Protein AF-A0A7X9G9E8-F1 (afdb_monomer_lite)

Sequence (69 aa):
MKKHFTLVELLVVIGIIAILAAILLPALDSARKSAEQASCVNNLKQIGAANALFGNDSKNLICPDTNAS

pLDDT: mean 85.26, std 14.05, range [48.19, 97.12]

Foldseek 3Di:
DDDDDDPVNVVVVVVVVVVVVVVVVVVVVVVVVVVVVVVVVVVVVVVVVVLVVVCVVPVNVSDPPPPPD

Radius of gyration: 28.14 Å; chains: 1; bounding box: 48×27×80 Å

Secondary structure (DSSP, 8-state):
------HHHHHHHHHHHHHHHHHHHHHHHHHHHHHHHHHHHHHHHHHHHHHHHHHHHTTTTTS--TT--

Structure (mmCIF, N/CA/C/O backbone):
data_AF-A0A7X9G9E8-F1
#
_entry.id   AF-A0A7X9G9E8-F1
#
loop_
_atom_site.group_PDB
_atom_site.id
_atom_site.type_symbol
_atom_site.label_atom_id
_atom_site.label_alt_id
_atom_site.label_comp_id
_atom_site.label_asym_id
_atom_site.label_entity_id
_atom_site.label_seq_id
_atom_site.pdbx_PDB_ins_code
_atom_site.Cartn_x
_atom_site.Cartn_y
_atom_site.Cartn_z
_atom_site.occupancy
_atom_site.B_iso_or_equiv
_atom_site.auth_seq_id
_atom_site.auth_comp_id
_atom_site.auth_asym_id
_atom_site.auth_atom_id
_atom_site.pdbx_PDB_model_num
ATOM 1 N N . MET A 1 1 ? -20.665 21.789 32.671 1.00 48.59 1 MET A N 1
ATOM 2 C CA . MET A 1 1 ? -20.794 20.347 32.975 1.00 48.59 1 MET A CA 1
ATOM 3 C C . MET A 1 1 ? -19.818 19.583 32.092 1.00 48.59 1 MET A C 1
ATOM 5 O O . MET A 1 1 ? -19.961 19.638 30.878 1.00 48.59 1 MET A O 1
ATOM 9 N N . LYS A 1 2 ? -18.782 18.959 32.663 1.00 58.41 2 LYS A N 1
ATOM 10 C CA . LYS A 1 2 ? -17.834 18.137 31.893 1.00 58.41 2 LYS A CA 1
ATOM 11 C C . LYS A 1 2 ? -18.479 16.768 31.663 1.00 58.41 2 LYS A C 1
ATOM 13 O O . LYS A 1 2 ? -18.715 16.044 32.626 1.00 58.41 2 LYS A O 1
ATOM 18 N N . LYS A 1 3 ? -18.827 16.453 30.411 1.00 72.44 3 LYS A N 1
ATOM 19 C CA . LYS A 1 3 ? -19.249 15.102 30.024 1.00 72.44 3 LYS A CA 1
ATOM 20 C C . LYS A 1 3 ? -18.033 14.189 30.154 1.00 72.44 3 LYS A C 1
ATOM 22 O O . LYS A 1 3 ? -17.024 14.423 29.496 1.00 72.44 3 LYS A O 1
ATOM 27 N N . HIS A 1 4 ? -18.119 13.195 31.028 1.00 73.62 4 HIS A 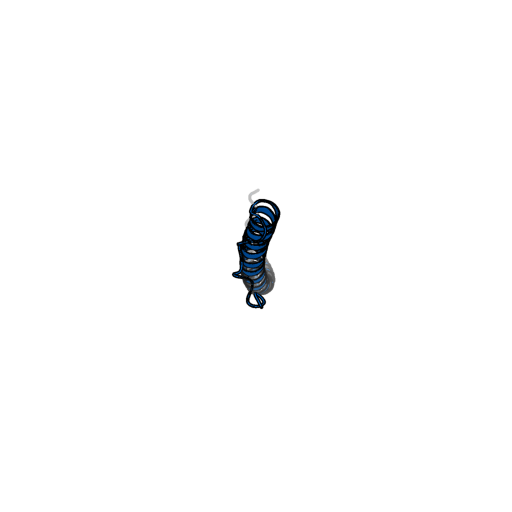N 1
ATOM 28 C CA . HIS A 1 4 ? -17.133 12.126 31.068 1.00 73.62 4 HIS A CA 1
ATOM 29 C C . HIS A 1 4 ? -17.414 11.224 29.872 1.00 73.62 4 HIS A C 1
ATOM 31 O O . HIS A 1 4 ? -18.499 10.651 29.774 1.00 73.62 4 HIS A O 1
ATOM 37 N N . PHE A 1 5 ? -16.464 11.170 28.941 1.00 76.12 5 PHE A N 1
ATOM 38 C CA . PHE A 1 5 ? -16.490 10.207 27.850 1.00 76.12 5 PHE A CA 1
ATOM 39 C C . PHE A 1 5 ? -16.517 8.814 28.475 1.00 76.12 5 PHE A C 1
ATOM 41 O O . PHE A 1 5 ? -15.702 8.512 29.353 1.00 76.12 5 PHE A O 1
ATOM 48 N N . THR A 1 6 ? -17.478 7.982 28.088 1.00 90.12 6 THR A N 1
ATOM 49 C CA . THR A 1 6 ? -17.504 6.617 28.609 1.00 90.12 6 THR A CA 1
ATOM 50 C C . THR A 1 6 ? -16.360 5.838 27.964 1.00 90.12 6 THR A C 1
ATOM 52 O O . THR A 1 6 ? -16.087 5.989 26.774 1.00 90.12 6 THR A O 1
ATOM 55 N N . LEU A 1 7 ? -15.667 4.997 28.737 1.00 90.88 7 LEU A N 1
ATOM 56 C CA . LEU A 1 7 ? -14.599 4.136 28.204 1.00 90.88 7 LEU A CA 1
ATOM 57 C C . LEU A 1 7 ? -15.092 3.280 27.024 1.00 90.88 7 LEU A C 1
ATOM 59 O O . LEU A 1 7 ? -14.340 3.018 26.091 1.00 90.88 7 LEU A O 1
ATOM 63 N N . VAL A 1 8 ? -16.373 2.900 27.048 1.00 93.81 8 VAL A N 1
ATOM 64 C CA . VAL A 1 8 ? -17.050 2.148 25.983 1.00 93.81 8 VAL A CA 1
ATOM 65 C C . VAL A 1 8 ? -17.108 2.937 24.673 1.00 93.81 8 VAL A C 1
ATOM 67 O O . VAL A 1 8 ? -16.852 2.379 23.610 1.00 93.81 8 VAL A O 1
ATOM 70 N N . GLU A 1 9 ? -17.399 4.235 24.739 1.00 92.25 9 GLU A N 1
ATOM 71 C CA . GLU A 1 9 ? -17.466 5.108 23.563 1.00 92.25 9 GLU A CA 1
ATOM 72 C C . GLU A 1 9 ? -16.088 5.286 22.911 1.00 92.25 9 GLU A C 1
ATOM 74 O O . GLU A 1 9 ? -15.975 5.287 21.690 1.00 92.25 9 GLU A O 1
ATOM 79 N N . LEU A 1 10 ? -15.013 5.337 23.703 1.00 92.50 10 LEU A N 1
ATOM 80 C CA . LEU A 1 10 ? -13.652 5.341 23.160 1.00 92.50 10 LEU A CA 1
ATOM 81 C C . LEU A 1 10 ? -13.287 3.984 22.527 1.00 92.50 10 LEU A C 1
ATOM 83 O O . LEU A 1 10 ? -12.670 3.942 21.462 1.00 92.50 10 LEU A O 1
ATOM 87 N N . LEU A 1 11 ? -13.690 2.880 23.164 1.00 94.56 11 LEU A N 1
ATOM 88 C CA . LEU A 1 11 ? -13.379 1.514 22.733 1.00 94.56 11 LEU A CA 1
ATOM 89 C C . LEU A 1 11 ? -14.000 1.176 21.368 1.00 94.56 11 LEU A C 1
ATOM 91 O O . LEU A 1 11 ? -13.336 0.596 20.509 1.00 94.56 11 LEU A O 1
ATOM 95 N N . VAL A 1 12 ? -15.262 1.549 21.140 1.00 95.75 12 VAL A N 1
ATOM 96 C CA . VAL A 1 12 ? -15.923 1.284 19.852 1.00 95.75 12 VAL A CA 1
ATOM 97 C C . VAL A 1 12 ? -15.265 2.069 18.714 1.00 95.75 12 VAL A C 1
ATOM 99 O O . VAL A 1 12 ? -15.096 1.540 17.616 1.00 95.75 12 VAL A O 1
ATOM 102 N N . VAL A 1 13 ? -14.812 3.297 18.984 1.00 96.19 13 VAL A N 1
ATOM 103 C CA . VAL A 1 13 ? -14.170 4.157 17.982 1.00 96.19 13 VAL A CA 1
ATOM 104 C C . VAL A 1 13 ? -12.840 3.567 17.519 1.00 96.19 13 VAL A C 1
ATOM 106 O O . VAL A 1 13 ? -12.623 3.424 16.316 1.00 96.19 13 VAL A O 1
ATOM 109 N N . ILE A 1 14 ? -11.967 3.160 18.446 1.00 96.62 14 ILE A N 1
ATOM 110 C CA . ILE A 1 14 ? -10.693 2.525 18.072 1.00 96.62 14 ILE A CA 1
ATOM 111 C C . ILE A 1 14 ? -10.912 1.191 17.346 1.00 96.62 14 ILE A C 1
ATOM 113 O O . ILE A 1 14 ? -10.153 0.868 16.434 1.00 96.62 14 ILE A O 1
ATOM 117 N N . GLY A 1 15 ? -11.974 0.452 17.688 1.00 97.06 15 GLY A N 1
ATOM 118 C CA . GLY A 1 15 ? -12.347 -0.785 17.002 1.00 97.06 15 GLY A CA 1
ATOM 119 C C . GLY A 1 15 ? -12.719 -0.552 15.538 1.00 97.06 15 GLY A C 1
ATOM 120 O O . GLY A 1 15 ? -12.203 -1.233 14.654 1.00 97.06 15 GLY A O 1
ATOM 121 N N . ILE A 1 16 ? -13.551 0.456 15.260 1.00 96.94 16 ILE A N 1
ATOM 122 C CA . ILE A 1 16 ? -13.929 0.814 13.885 1.00 96.94 16 ILE A CA 1
ATOM 123 C C . ILE A 1 16 ? -12.701 1.283 13.091 1.00 96.94 16 ILE A C 1
ATOM 125 O O . ILE A 1 16 ? -12.500 0.839 11.960 1.00 96.94 16 ILE A O 1
ATOM 129 N N . ILE A 1 17 ? -11.842 2.124 13.682 1.00 96.94 17 ILE A N 1
ATOM 130 C CA . ILE A 1 17 ? -10.608 2.597 13.030 1.00 96.94 17 ILE A CA 1
ATOM 131 C C . ILE A 1 17 ? -9.682 1.422 12.693 1.00 96.94 17 ILE A C 1
ATOM 133 O O . ILE A 1 17 ? -9.152 1.373 11.585 1.00 96.94 17 ILE A O 1
ATOM 137 N N . ALA A 1 18 ? -9.515 0.458 13.603 1.00 97.12 18 ALA A N 1
ATOM 138 C CA . ALA A 1 18 ? -8.691 -0.727 13.373 1.00 97.12 18 ALA A CA 1
ATOM 139 C C . ALA A 1 18 ? -9.205 -1.581 12.203 1.00 97.12 18 ALA A C 1
ATOM 141 O O . ALA A 1 18 ? -8.405 -2.010 11.373 1.00 97.12 18 ALA A O 1
ATOM 142 N N . ILE A 1 19 ? -10.525 -1.781 12.092 1.00 96.50 19 ILE A N 1
ATOM 143 C CA . ILE A 1 19 ? -11.135 -2.524 10.976 1.00 96.50 19 ILE A CA 1
ATOM 144 C C . ILE A 1 19 ? -10.877 -1.806 9.647 1.00 96.50 19 ILE A C 1
ATOM 146 O O . ILE A 1 19 ? -10.438 -2.430 8.682 1.00 96.50 19 ILE A O 1
ATOM 150 N N . LEU A 1 20 ? -11.100 -0.489 9.594 1.00 97.12 20 LEU A N 1
ATOM 151 C CA . LEU A 1 20 ? -10.849 0.300 8.385 1.00 97.12 20 LEU A CA 1
ATOM 152 C C . LEU A 1 20 ? -9.359 0.287 8.004 1.00 97.12 20 LEU A C 1
ATOM 154 O O . LEU A 1 20 ? -9.018 0.059 6.843 1.00 97.12 20 LEU A O 1
ATOM 158 N N . ALA A 1 21 ? -8.462 0.469 8.976 1.00 96.06 21 ALA A N 1
ATOM 159 C CA . ALA A 1 21 ? -7.018 0.453 8.757 1.00 96.06 21 ALA A CA 1
ATOM 160 C C . ALA A 1 21 ? -6.512 -0.915 8.270 1.00 96.06 21 ALA A C 1
ATOM 162 O O . ALA A 1 21 ? -5.654 -0.965 7.388 1.00 96.06 21 ALA A O 1
ATOM 163 N N . ALA A 1 22 ? -7.068 -2.017 8.785 1.00 95.75 22 ALA A N 1
ATOM 164 C CA . ALA A 1 22 ? -6.724 -3.373 8.358 1.00 95.75 22 ALA A CA 1
ATOM 165 C C . ALA A 1 22 ? -7.033 -3.624 6.873 1.00 95.75 22 ALA A C 1
ATOM 167 O O . ALA A 1 22 ? -6.314 -4.378 6.223 1.00 95.75 22 ALA A O 1
ATOM 168 N N . ILE A 1 23 ? -8.059 -2.968 6.321 1.00 95.62 23 ILE A N 1
ATOM 169 C CA . ILE A 1 23 ? -8.394 -3.038 4.890 1.00 95.62 23 ILE A CA 1
ATOM 170 C C . ILE A 1 23 ? -7.489 -2.099 4.071 1.00 95.62 23 ILE A C 1
ATOM 172 O O . ILE A 1 23 ? -7.091 -2.434 2.956 1.00 95.62 23 ILE A O 1
ATOM 176 N N . LEU A 1 24 ? -7.118 -0.937 4.620 1.00 93.00 24 LEU A N 1
ATOM 177 C CA . LEU A 1 24 ? -6.282 0.053 3.928 1.00 93.00 24 LEU A CA 1
ATOM 178 C C . LEU A 1 24 ? -4.807 -0.358 3.806 1.00 93.00 24 LEU A C 1
ATOM 180 O O . LEU A 1 24 ? -4.196 -0.107 2.770 1.00 93.00 24 LEU A O 1
ATOM 184 N N . LEU A 1 25 ? -4.224 -0.980 4.833 1.00 93.94 25 LEU A N 1
ATOM 185 C CA . LEU A 1 25 ? -2.813 -1.391 4.848 1.00 93.94 25 LEU A CA 1
ATOM 186 C C . LEU A 1 25 ? -2.403 -2.292 3.660 1.00 93.94 25 LEU A C 1
ATOM 188 O O . LEU A 1 25 ? -1.421 -1.958 2.992 1.00 93.94 25 LEU A O 1
ATOM 192 N N . PRO A 1 26 ? -3.120 -3.387 3.329 1.00 91.81 26 PRO A N 1
ATOM 193 C CA . PRO A 1 26 ? -2.766 -4.227 2.181 1.00 91.81 26 PRO A CA 1
ATOM 194 C C . PRO A 1 26 ? -2.972 -3.515 0.835 1.00 91.81 26 PRO A C 1
ATOM 196 O O . PRO A 1 26 ? -2.193 -3.713 -0.103 1.00 91.81 26 PRO A O 1
ATOM 199 N N . ALA A 1 27 ? -3.989 -2.652 0.737 1.00 93.75 27 ALA A N 1
ATOM 200 C CA . ALA A 1 27 ? -4.212 -1.831 -0.450 1.00 93.75 27 ALA A CA 1
ATOM 201 C C . ALA A 1 27 ? -3.062 -0.828 -0.660 1.00 93.75 27 ALA A C 1
ATOM 203 O O . ALA A 1 27 ? -2.601 -0.641 -1.787 1.00 93.75 27 ALA A O 1
ATOM 204 N N . LEU A 1 28 ? -2.550 -0.237 0.424 1.00 92.88 28 LEU A N 1
ATOM 205 C CA . LEU A 1 28 ? -1.432 0.702 0.393 1.00 92.88 28 LEU A CA 1
ATOM 206 C C . LEU A 1 28 ? -0.110 0.032 -0.015 1.00 92.88 28 LEU A C 1
ATOM 208 O O . LEU A 1 28 ? 0.627 0.602 -0.819 1.00 92.88 28 LEU A O 1
ATOM 212 N N . ASP A 1 29 ? 0.178 -1.181 0.473 1.00 93.62 29 ASP A N 1
ATOM 213 C CA . ASP A 1 29 ? 1.369 -1.945 0.055 1.00 93.62 29 ASP A CA 1
ATOM 214 C C . ASP A 1 29 ? 1.346 -2.254 -1.453 1.00 93.62 29 ASP A C 1
ATOM 216 O O . ASP A 1 29 ? 2.326 -2.034 -2.172 1.00 93.62 29 ASP A O 1
ATOM 220 N N . SER A 1 30 ? 0.187 -2.682 -1.958 1.00 93.12 30 SER A N 1
ATOM 221 C CA . SER A 1 30 ? -0.013 -2.976 -3.383 1.00 93.12 30 SER A CA 1
ATOM 222 C C . SER A 1 30 ? 0.125 -1.722 -4.258 1.00 93.12 30 SER A C 1
ATOM 224 O O . SER A 1 30 ? 0.770 -1.755 -5.313 1.00 93.12 30 SER A O 1
ATOM 226 N N . ALA A 1 31 ? -0.432 -0.593 -3.808 1.00 93.50 31 ALA A N 1
ATOM 227 C CA . ALA A 1 31 ? -0.295 0.694 -4.485 1.00 93.50 31 ALA A CA 1
ATOM 228 C C . ALA A 1 31 ? 1.169 1.161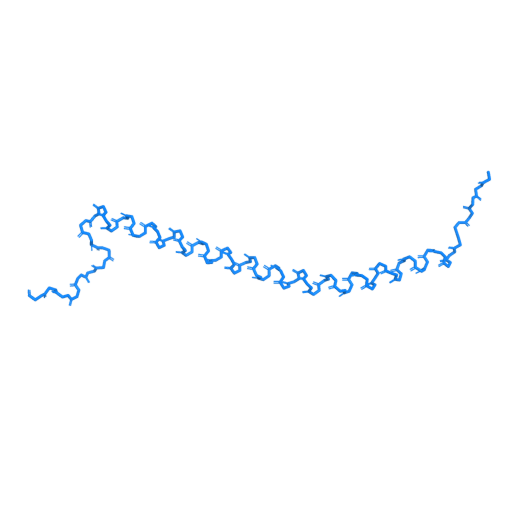 -4.534 1.00 93.50 31 ALA A C 1
ATOM 230 O O . ALA A 1 31 ? 1.629 1.630 -5.576 1.00 93.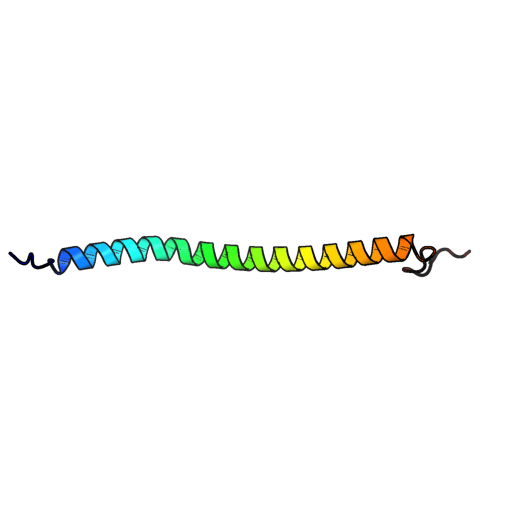50 31 ALA A O 1
ATOM 231 N N . ARG A 1 32 ? 1.928 0.977 -3.445 1.00 95.12 32 ARG A N 1
ATOM 232 C CA . ARG A 1 32 ? 3.352 1.336 -3.383 1.00 95.12 32 ARG A CA 1
ATOM 233 C C . ARG A 1 32 ? 4.187 0.541 -4.385 1.00 95.12 32 ARG A C 1
ATOM 235 O O . ARG A 1 32 ? 4.944 1.141 -5.142 1.00 95.12 32 ARG A O 1
ATOM 242 N N . LYS A 1 33 ? 3.997 -0.780 -4.452 1.00 95.25 33 LYS A N 1
ATOM 243 C CA . LYS A 1 33 ? 4.674 -1.639 -5.442 1.00 95.25 33 LYS A CA 1
ATOM 244 C C . LYS A 1 33 ? 4.344 -1.230 -6.878 1.00 95.25 33 LYS A C 1
ATOM 246 O O . LYS A 1 33 ? 5.236 -1.148 -7.719 1.00 95.25 33 LYS A O 1
ATOM 251 N N . SER A 1 34 ? 3.079 -0.909 -7.146 1.00 94.00 34 SER A N 1
ATOM 252 C CA . SER A 1 34 ? 2.643 -0.434 -8.466 1.00 94.00 34 SER A CA 1
ATOM 253 C C . SER A 1 34 ? 3.286 0.911 -8.830 1.00 94.00 34 SER A C 1
ATOM 255 O O . SER A 1 34 ? 3.696 1.112 -9.971 1.00 94.00 34 SER A O 1
ATOM 257 N N . ALA A 1 35 ? 3.430 1.823 -7.863 1.00 94.88 35 ALA A N 1
ATOM 258 C CA . ALA A 1 35 ? 4.092 3.110 -8.065 1.00 94.88 35 ALA A CA 1
ATOM 259 C C . ALA A 1 35 ? 5.597 2.960 -8.353 1.00 94.88 35 ALA A C 1
ATOM 261 O O . ALA A 1 35 ? 6.126 3.631 -9.240 1.00 94.88 35 ALA A O 1
ATOM 262 N N . GLU A 1 36 ? 6.288 2.050 -7.661 1.00 96.50 36 GLU A N 1
ATOM 263 C CA . GLU A 1 36 ? 7.700 1.739 -7.928 1.00 96.50 36 GLU A CA 1
ATOM 264 C C . GLU A 1 36 ? 7.895 1.157 -9.335 1.00 96.50 36 GLU A C 1
ATOM 266 O O . GLU A 1 36 ? 8.783 1.590 -10.074 1.00 96.50 36 GLU A O 1
ATOM 271 N N . GLN A 1 37 ? 7.020 0.235 -9.748 1.00 96.31 37 GLN A N 1
ATOM 272 C CA . GLN A 1 37 ? 7.021 -0.307 -11.109 1.00 96.31 37 GLN A CA 1
ATOM 273 C C . GLN A 1 37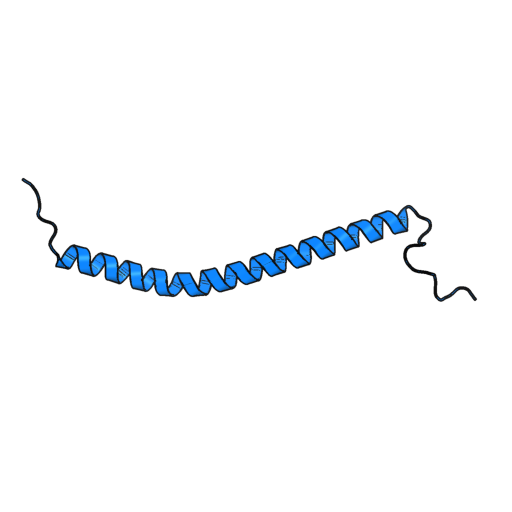 ? 6.755 0.779 -12.156 1.00 96.31 37 GLN A C 1
ATOM 275 O O . GLN A 1 37 ? 7.475 0.858 -13.152 1.00 96.31 37 GLN A O 1
ATOM 280 N N . ALA A 1 38 ? 5.768 1.647 -11.923 1.00 95.56 38 ALA A N 1
ATOM 281 C CA . ALA A 1 38 ? 5.457 2.759 -12.816 1.00 95.56 38 ALA A CA 1
ATOM 282 C C . ALA A 1 38 ? 6.652 3.714 -12.975 1.00 95.56 38 ALA A C 1
ATOM 284 O O . ALA A 1 38 ? 6.956 4.133 -14.092 1.00 95.56 38 ALA A O 1
ATOM 285 N N . SER A 1 39 ? 7.371 3.999 -11.884 1.00 96.38 39 SER A N 1
ATOM 286 C CA . SER A 1 39 ? 8.604 4.795 -11.909 1.00 96.38 39 SER A CA 1
ATOM 287 C C . SER A 1 39 ? 9.699 4.128 -12.749 1.00 96.38 39 SER A C 1
ATOM 289 O O . SER A 1 39 ? 10.267 4.760 -13.641 1.00 96.38 39 SER A O 1
ATOM 291 N N . CYS A 1 40 ? 9.943 2.827 -12.550 1.00 96.38 40 CYS A N 1
ATOM 292 C CA . CYS A 1 40 ? 10.916 2.063 -13.337 1.00 96.38 40 CYS A CA 1
ATOM 293 C C . CYS A 1 40 ? 10.591 2.092 -14.840 1.00 96.38 40 CYS A C 1
ATOM 295 O O . CYS A 1 40 ? 11.444 2.438 -15.660 1.00 96.38 40 CYS A O 1
ATOM 297 N N . VAL A 1 41 ? 9.336 1.813 -15.205 1.00 96.81 41 VAL A N 1
ATOM 298 C CA . VAL A 1 41 ? 8.874 1.870 -16.600 1.00 96.81 41 VAL A CA 1
ATOM 299 C C . VAL A 1 41 ? 9.047 3.274 -17.177 1.00 96.81 41 VAL A C 1
ATOM 301 O O . VAL A 1 41 ? 9.469 3.415 -18.324 1.00 96.81 41 VAL A O 1
ATOM 304 N N . ASN A 1 42 ? 8.755 4.320 -16.403 1.00 96.12 42 ASN A N 1
ATOM 305 C CA . ASN A 1 42 ? 8.937 5.695 -16.854 1.00 96.12 42 ASN A CA 1
ATOM 306 C C . ASN A 1 42 ? 10.418 6.037 -17.090 1.00 96.12 42 ASN A C 1
ATOM 308 O O . ASN A 1 42 ? 10.748 6.686 -18.079 1.00 96.12 42 ASN A O 1
ATOM 312 N N . ASN A 1 43 ? 11.327 5.561 -16.239 1.00 95.94 43 ASN A N 1
ATOM 313 C CA . ASN A 1 43 ? 12.768 5.738 -16.433 1.00 95.94 43 ASN A CA 1
ATOM 314 C C . ASN A 1 43 ? 13.258 5.033 -17.704 1.00 95.94 43 ASN A C 1
ATOM 316 O O . ASN A 1 43 ? 13.959 5.639 -18.510 1.00 95.94 43 ASN A O 1
ATOM 320 N N . LEU A 1 44 ? 12.829 3.789 -17.937 1.00 95.12 44 LEU A N 1
ATOM 321 C CA . LEU A 1 44 ? 13.165 3.052 -19.159 1.00 95.12 44 LEU A CA 1
ATOM 322 C C . LEU A 1 44 ? 12.619 3.739 -20.415 1.00 95.12 44 LEU A C 1
ATOM 324 O O . LEU A 1 44 ? 13.326 3.834 -21.416 1.00 95.12 44 LEU A O 1
ATOM 328 N N . LYS A 1 45 ? 11.392 4.268 -20.360 1.00 95.50 45 LYS A N 1
ATOM 329 C CA . LYS A 1 45 ? 10.813 5.058 -21.457 1.00 95.50 45 LYS A CA 1
ATOM 330 C C . LYS A 1 45 ? 11.619 6.324 -21.736 1.00 95.50 45 LYS A C 1
ATOM 332 O O . LYS A 1 45 ? 11.858 6.625 -22.899 1.00 95.50 45 LYS A O 1
ATOM 337 N N . GLN A 1 46 ? 12.063 7.036 -20.700 1.00 94.06 46 GLN A N 1
ATOM 338 C CA . GLN A 1 46 ? 12.897 8.232 -20.857 1.00 94.06 46 GLN A CA 1
ATOM 339 C C . GLN A 1 46 ? 14.259 7.904 -21.481 1.00 94.06 46 GLN A C 1
ATOM 341 O O . GLN A 1 46 ? 14.694 8.611 -22.385 1.00 94.06 46 GLN A O 1
ATOM 346 N N . ILE A 1 47 ? 14.900 6.804 -21.070 1.00 92.81 47 ILE A N 1
ATOM 347 C CA . ILE A 1 47 ? 16.164 6.342 -21.669 1.00 92.81 47 ILE A CA 1
ATOM 348 C C . ILE A 1 47 ? 15.953 5.910 -23.125 1.00 92.81 47 ILE A C 1
ATOM 350 O O . ILE A 1 47 ? 16.717 6.302 -24.000 1.00 92.81 47 ILE A O 1
ATOM 354 N N . GLY A 1 48 ? 14.904 5.135 -23.411 1.00 89.25 48 GLY A N 1
ATOM 355 C CA . GLY A 1 48 ? 14.579 4.712 -24.774 1.00 89.25 48 GLY A CA 1
ATOM 356 C C . GLY A 1 48 ? 14.274 5.894 -25.695 1.00 89.25 48 GLY A C 1
ATOM 357 O O . GLY A 1 48 ? 14.745 5.925 -26.829 1.00 89.25 48 GLY A O 1
ATOM 358 N N . ALA A 1 49 ? 13.551 6.898 -25.192 1.00 90.94 49 ALA A N 1
ATOM 359 C CA . ALA A 1 49 ? 13.312 8.145 -25.908 1.00 90.94 49 ALA A CA 1
ATOM 360 C C . ALA A 1 49 ? 14.617 8.911 -26.160 1.00 90.94 49 ALA A C 1
ATOM 362 O O . ALA A 1 49 ? 14.835 9.366 -27.279 1.00 90.94 49 ALA A O 1
ATOM 363 N N . ALA A 1 50 ? 15.505 9.002 -25.164 1.00 87.00 50 ALA A N 1
ATOM 364 C CA . ALA A 1 50 ? 16.817 9.619 -25.329 1.00 87.00 50 ALA A CA 1
ATOM 365 C C . ALA A 1 50 ? 17.640 8.893 -26.402 1.00 87.00 50 ALA A C 1
ATOM 367 O O . ALA A 1 50 ? 18.127 9.539 -27.322 1.00 87.00 50 ALA A O 1
ATOM 368 N N . ASN A 1 51 ? 17.722 7.560 -26.356 1.0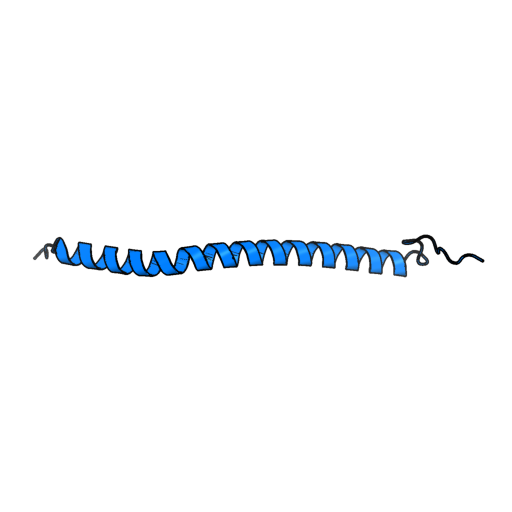0 85.12 51 ASN A N 1
ATOM 369 C CA . ASN A 1 51 ? 18.409 6.770 -27.378 1.00 85.12 51 ASN A CA 1
ATOM 370 C C . ASN A 1 51 ? 17.801 7.000 -28.768 1.00 85.12 51 ASN A C 1
ATOM 372 O O . ASN A 1 51 ? 18.535 7.230 -29.719 1.00 85.12 51 ASN A O 1
ATOM 376 N N . ALA A 1 52 ? 16.475 7.005 -28.905 1.00 83.94 52 ALA A N 1
ATOM 377 C CA . ALA A 1 52 ? 15.831 7.277 -30.191 1.00 83.94 52 ALA A CA 1
ATOM 378 C C . ALA A 1 52 ? 16.161 8.685 -30.724 1.00 83.94 52 ALA A C 1
ATOM 380 O O . ALA A 1 52 ? 16.460 8.838 -31.908 1.00 83.94 52 ALA A O 1
ATOM 381 N N . LEU A 1 53 ? 16.161 9.700 -29.852 1.00 84.12 53 LEU A N 1
ATOM 382 C CA . LEU A 1 53 ? 16.566 11.068 -30.187 1.00 84.12 53 LEU A CA 1
ATOM 383 C C . LEU A 1 53 ? 18.031 11.134 -30.629 1.00 84.12 53 LEU A C 1
ATOM 385 O O . LEU A 1 53 ? 18.313 11.648 -31.708 1.00 84.12 53 LEU A O 1
ATOM 389 N N . PHE A 1 54 ? 18.950 10.569 -29.845 1.00 80.62 54 PHE A N 1
ATOM 390 C CA . PHE A 1 54 ? 20.374 10.550 -30.182 1.00 80.62 54 PHE A CA 1
ATOM 391 C C . PHE A 1 54 ? 20.652 9.799 -31.492 1.00 80.62 54 PHE A C 1
ATOM 393 O O . PHE A 1 54 ? 21.542 10.192 -32.241 1.00 80.62 54 PHE A O 1
ATOM 400 N N . GLY A 1 55 ? 19.902 8.735 -31.794 1.00 76.69 55 GLY A N 1
ATOM 401 C CA . GLY A 1 55 ? 20.137 7.891 -32.972 1.00 76.69 55 GLY A CA 1
ATOM 402 C C . GLY A 1 55 ? 19.651 8.548 -34.244 1.00 76.69 55 GLY A C 1
ATOM 403 O O . GLY A 1 55 ? 20.330 8.493 -35.268 1.00 76.69 55 GLY A O 1
ATOM 404 N N . ASN A 1 56 ? 18.520 9.242 -34.142 1.00 73.12 56 ASN A N 1
ATOM 405 C CA . ASN A 1 56 ? 18.010 10.083 -35.210 1.00 73.12 56 ASN A CA 1
ATOM 406 C C . ASN A 1 56 ? 18.970 11.244 -35.533 1.00 73.12 56 ASN A C 1
ATOM 408 O O . ASN A 1 56 ? 19.138 11.587 -36.698 1.00 73.12 56 ASN A O 1
ATOM 412 N N . ASP A 1 57 ? 19.634 11.809 -34.520 1.00 74.00 57 ASP A N 1
ATOM 413 C CA . ASP A 1 57 ? 20.558 12.939 -34.695 1.00 74.00 57 ASP A CA 1
ATOM 414 C C . ASP A 1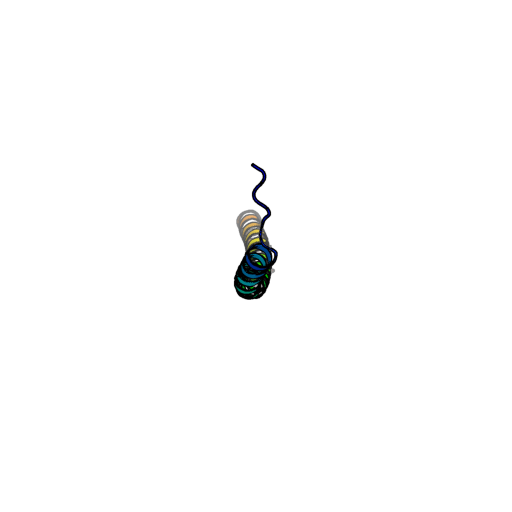 57 ? 21.970 12.495 -35.144 1.00 74.00 57 ASP A C 1
ATOM 416 O O . ASP A 1 57 ? 22.646 13.179 -35.911 1.00 74.00 57 ASP A O 1
ATOM 420 N N . SER A 1 58 ? 22.416 11.300 -34.732 1.00 65.50 58 SER A N 1
ATOM 421 C CA . SER A 1 58 ? 23.765 10.763 -34.991 1.00 65.50 58 SER A CA 1
ATOM 422 C C . SER A 1 58 ? 23.775 9.625 -36.021 1.00 65.50 58 SER A C 1
ATOM 424 O O . SER A 1 58 ? 24.174 8.509 -35.691 1.00 65.50 58 SER A O 1
ATOM 426 N N . LYS A 1 59 ? 23.332 9.879 -37.266 1.00 65.94 59 LYS A N 1
ATOM 427 C CA . LYS A 1 59 ? 23.402 8.945 -38.426 1.00 65.94 59 LYS A CA 1
ATOM 428 C C . LYS A 1 59 ? 23.053 7.470 -38.105 1.00 65.94 59 LYS A C 1
ATOM 430 O O . LYS A 1 59 ? 23.578 6.562 -38.740 1.00 65.94 59 LYS A O 1
ATOM 435 N N . ASN A 1 60 ? 22.171 7.228 -37.136 1.00 63.72 60 ASN A N 1
ATOM 436 C CA . ASN A 1 60 ? 21.754 5.904 -36.679 1.00 63.72 60 ASN A CA 1
ATOM 437 C C . ASN A 1 60 ? 22.866 4.974 -36.126 1.00 63.72 60 ASN A C 1
ATOM 439 O O . ASN A 1 60 ? 22.687 3.761 -36.121 1.00 63.72 60 ASN A O 1
ATOM 443 N N . LEU A 1 61 ? 23.984 5.504 -35.604 1.00 64.81 61 LEU A N 1
ATOM 444 C CA . LEU A 1 61 ? 25.116 4.701 -35.082 1.00 64.81 61 LEU A CA 1
ATOM 445 C C . LEU A 1 61 ? 24.881 4.032 -33.707 1.00 64.81 61 LEU A C 1
ATOM 447 O O . LEU A 1 61 ? 25.804 3.468 -33.121 1.00 64.81 61 LEU A O 1
ATOM 451 N N . ILE A 1 62 ? 23.674 4.103 -33.147 1.00 67.25 62 ILE A N 1
ATOM 452 C CA . ILE A 1 62 ? 23.397 3.598 -31.785 1.00 67.25 62 ILE A CA 1
ATOM 453 C C . ILE A 1 62 ? 23.387 2.071 -31.720 1.00 67.25 62 ILE A C 1
ATOM 455 O O . ILE A 1 62 ? 23.621 1.486 -30.662 1.00 67.25 62 ILE A O 1
ATOM 459 N N . CYS A 1 63 ? 23.191 1.426 -32.862 1.00 59.59 63 CYS A N 1
ATOM 460 C CA . CYS A 1 63 ? 23.379 0.000 -33.038 1.00 59.59 63 CYS A CA 1
ATOM 461 C C . CYS A 1 63 ? 24.351 -0.150 -34.209 1.00 59.59 63 CYS A C 1
ATOM 463 O O . CYS A 1 63 ? 24.065 0.434 -35.254 1.00 59.59 63 CYS A O 1
ATOM 465 N N . PRO A 1 64 ? 25.450 -0.919 -34.097 1.00 63.25 64 PRO A N 1
ATOM 466 C CA . PRO A 1 64 ? 26.173 -1.316 -35.290 1.00 63.25 64 PRO A CA 1
ATOM 467 C C . PRO A 1 64 ? 25.188 -2.087 -36.171 1.00 63.25 64 PRO A C 1
ATOM 469 O O . PRO A 1 64 ? 24.601 -3.091 -35.759 1.00 63.25 64 PRO A O 1
ATOM 472 N N . ASP A 1 65 ? 24.956 -1.554 -37.356 1.00 60.69 65 ASP A N 1
ATOM 473 C CA . ASP A 1 65 ? 24.283 -2.173 -38.479 1.00 60.69 65 ASP A CA 1
ATOM 474 C C . ASP A 1 65 ? 24.910 -3.551 -38.725 1.00 60.69 65 ASP A C 1
ATOM 476 O O . ASP A 1 65 ? 25.954 -3.708 -39.350 1.00 60.69 65 ASP A O 1
ATOM 480 N N . THR A 1 66 ? 24.264 -4.598 -38.207 1.00 64.44 66 THR A N 1
ATOM 481 C CA . THR A 1 66 ? 24.653 -6.003 -38.434 1.00 64.44 66 THR A CA 1
ATOM 482 C C . THR A 1 66 ? 24.321 -6.478 -39.855 1.00 64.44 66 THR A C 1
ATOM 484 O O . THR A 1 66 ? 24.370 -7.671 -40.142 1.00 64.44 66 THR A O 1
ATOM 487 N N . ASN A 1 67 ? 24.004 -5.552 -40.762 1.00 63.62 67 ASN A N 1
ATOM 488 C CA . ASN A 1 67 ? 23.704 -5.791 -42.167 1.00 63.62 67 ASN A CA 1
ATOM 489 C C . ASN A 1 67 ? 24.543 -4.929 -43.129 1.00 63.62 67 ASN A C 1
ATOM 491 O O . ASN A 1 67 ? 24.099 -4.671 -44.247 1.00 63.62 67 ASN A O 1
ATOM 495 N N . ALA A 1 68 ? 25.764 -4.544 -42.748 1.00 57.75 68 ALA A N 1
ATOM 496 C CA . ALA A 1 68 ? 26.791 -4.185 -43.725 1.00 57.75 68 ALA A CA 1
ATOM 497 C C . ALA A 1 68 ? 27.214 -5.452 -44.504 1.00 57.75 68 ALA A C 1
ATOM 499 O O . ALA A 1 68 ? 28.071 -6.216 -44.057 1.00 57.75 68 ALA A O 1
ATOM 500 N N . SER A 1 69 ? 26.533 -5.711 -45.625 1.00 48.19 69 SER A N 1
ATOM 501 C CA . SER A 1 69 ? 27.032 -6.555 -46.725 1.00 48.19 69 SER A CA 1
ATOM 502 C C . SER A 1 69 ? 27.872 -5.716 -47.677 1.00 48.19 69 SER A C 1
ATOM 504 O O . SER A 1 69 ? 27.466 -4.557 -47.922 1.00 48.19 69 SER A O 1
#